Protein AF-A0A8F1SBH8-F1 (afdb_monomer_lite)

Organism: NCBI:txid2841263

Foldseek 3Di:
DDDDDDLCVFWPWDDKDKDKDCVCVVQQKIKIKIFTDTDGPDPDHDDDDDQKDWPDWDVPPRTMTIIMHHD

Radius of gyration: 14.37 Å; chains: 1; 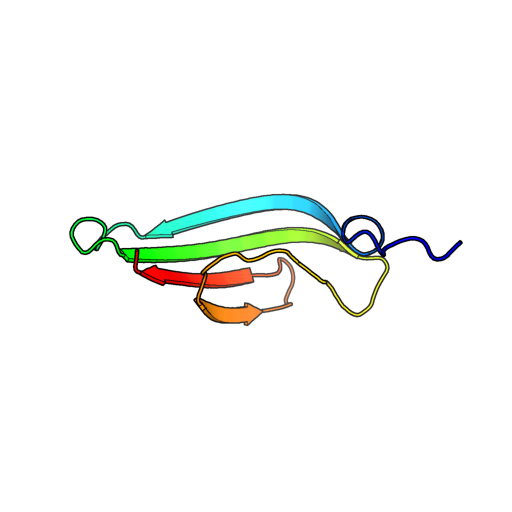bounding box: 28×34×41 Å

Sequence (71 aa):
MTKVPRLIDTFTPNHYKLTLDLTRAEEKEFSGTVIISGESTSEEISLHAKDLTIQSTNNRQPTSRRFSRRV

pLDDT: mean 88.47, std 11.48, range [47.44, 97.75]

Secondary structure (DSSP, 8-state):
--PPPPGGGTEEEEEEEEEEE-TTGGGTEEEEEEEEEEEESSSS-----SS-EEEEEE-SSSEEEEEEEE-

InterPro domains:
  IPR042097 Aminopeptidase N-like , N-terminal domain superfamliy [G3DSA:2.60.40.1730] (1-69)
  IPR042097 Aminopeptidase N-like , N-terminal domain superfamliy [SSF63737] (6-58)
  IPR045357 Aminopeptidase N-like , N-terminal domain [PF17900] (13-63)

Structure (mmCIF, N/CA/C/O backbone):
data_AF-A0A8F1SBH8-F1
#
_entry.id   AF-A0A8F1SBH8-F1
#
loop_
_atom_site.group_PDB
_atom_site.id
_atom_site.type_symbol
_atom_site.label_atom_id
_atom_site.label_alt_id
_atom_site.label_comp_id
_atom_site.label_asym_id
_atom_site.label_entity_id
_atom_site.label_seq_id
_atom_site.pdbx_PDB_ins_code
_atom_site.Cartn_x
_atom_site.Cartn_y
_atom_site.Cartn_z
_atom_site.occupancy
_atom_site.B_iso_or_equiv
_atom_site.auth_seq_id
_atom_site.auth_comp_id
_atom_site.auth_asym_id
_atom_site.auth_atom_id
_atom_site.pdbx_PDB_model_num
ATOM 1 N N . MET A 1 1 ? 1.469 -21.102 -22.237 1.00 47.44 1 MET A N 1
ATOM 2 C CA . MET A 1 1 ? 1.223 -20.966 -20.783 1.00 47.44 1 MET A CA 1
ATOM 3 C C . MET A 1 1 ? 1.092 -19.485 -20.467 1.00 47.44 1 MET A C 1
ATOM 5 O O . MET A 1 1 ? 2.043 -18.753 -20.698 1.00 47.44 1 MET A O 1
ATOM 9 N N . THR A 1 2 ? -0.069 -19.022 -20.010 1.00 64.88 2 THR A N 1
ATOM 10 C CA . THR A 1 2 ? -0.265 -17.631 -19.571 1.00 64.88 2 THR A CA 1
ATOM 11 C C . THR A 1 2 ? 0.180 -17.504 -18.117 1.00 64.88 2 THR A C 1
ATOM 13 O O . THR A 1 2 ? -0.411 -18.114 -17.227 1.00 64.88 2 THR A O 1
ATOM 16 N N . LYS A 1 3 ? 1.262 -16.761 -17.874 1.00 78.75 3 LYS A N 1
ATOM 17 C CA . LYS A 1 3 ? 1.759 -16.477 -16.524 1.00 78.75 3 LYS A CA 1
ATOM 18 C C . LYS A 1 3 ? 0.838 -15.442 -15.878 1.00 78.75 3 LYS A C 1
ATOM 20 O O . LYS A 1 3 ? 0.583 -14.403 -16.479 1.00 78.75 3 LYS A O 1
ATOM 25 N N . VAL A 1 4 ? 0.348 -15.720 -14.670 1.00 82.50 4 VAL A N 1
ATOM 26 C CA . VAL A 1 4 ? -0.398 -14.724 -13.887 1.00 82.50 4 VAL A CA 1
ATOM 27 C C . VAL A 1 4 ? 0.541 -13.540 -13.606 1.00 82.50 4 VAL A C 1
ATOM 29 O O . VAL A 1 4 ? 1.641 -13.773 -13.089 1.00 82.50 4 VAL A O 1
ATOM 32 N N . PRO A 1 5 ? 0.163 -12.296 -13.958 1.00 82.69 5 PRO A N 1
ATOM 33 C CA . PRO A 1 5 ? 0.996 -11.125 -13.714 1.00 82.69 5 PRO A CA 1
ATOM 34 C C . PRO A 1 5 ? 1.300 -10.982 -12.223 1.00 82.69 5 PRO A C 1
ATOM 36 O O . PRO A 1 5 ? 0.397 -11.051 -11.387 1.00 82.69 5 PRO A O 1
ATOM 39 N N . ARG A 1 6 ? 2.574 -10.788 -11.876 1.00 90.94 6 ARG A N 1
ATOM 40 C CA . ARG A 1 6 ? 2.985 -10.540 -10.491 1.00 90.94 6 ARG A CA 1
ATOM 41 C C . ARG A 1 6 ? 3.164 -9.044 -10.302 1.00 90.94 6 ARG A C 1
ATOM 43 O O . ARG A 1 6 ? 3.935 -8.432 -11.030 1.00 90.94 6 ARG A O 1
ATOM 50 N N . LEU A 1 7 ? 2.513 -8.474 -9.292 1.00 93.25 7 LEU A N 1
ATOM 51 C CA . LEU A 1 7 ? 2.574 -7.031 -9.025 1.00 93.25 7 LEU A CA 1
ATOM 52 C C . LEU A 1 7 ? 4.012 -6.535 -8.807 1.00 93.25 7 LEU A C 1
ATOM 54 O O . LEU A 1 7 ? 4.384 -5.473 -9.302 1.00 93.25 7 LEU A O 1
ATOM 58 N N . ILE A 1 8 ? 4.836 -7.357 -8.148 1.00 91.88 8 ILE A N 1
ATOM 59 C CA . ILE A 1 8 ? 6.250 -7.060 -7.883 1.00 91.88 8 ILE A CA 1
ATOM 60 C C . ILE A 1 8 ? 7.082 -6.858 -9.159 1.00 91.88 8 ILE A C 1
ATOM 62 O O . ILE A 1 8 ? 8.075 -6.145 -9.125 1.00 91.88 8 ILE A O 1
ATOM 66 N N . ASP A 1 9 ? 6.663 -7.435 -10.292 1.00 92.25 9 ASP A N 1
ATOM 67 C CA . ASP A 1 9 ? 7.368 -7.273 -11.569 1.00 92.25 9 ASP A CA 1
ATOM 68 C C . ASP A 1 9 ? 7.166 -5.854 -12.156 1.00 92.25 9 ASP A C 1
ATOM 70 O O . ASP A 1 9 ? 7.934 -5.433 -13.019 1.00 92.25 9 ASP A O 1
ATOM 74 N N . THR A 1 10 ? 6.150 -5.112 -11.687 1.00 92.38 10 THR A N 1
ATOM 75 C CA . THR A 1 10 ? 5.807 -3.751 -12.160 1.00 92.38 10 THR A CA 1
ATOM 76 C C . THR A 1 10 ? 6.202 -2.641 -11.190 1.00 92.38 10 THR A C 1
ATOM 78 O O . THR A 1 10 ? 6.491 -1.523 -11.610 1.00 92.38 10 THR A O 1
ATOM 81 N N . PHE A 1 11 ? 6.232 -2.941 -9.892 1.00 93.44 11 PHE A N 1
ATOM 82 C CA . PHE A 1 11 ? 6.618 -1.996 -8.854 1.00 93.44 11 PHE A CA 1
ATOM 83 C C . PHE A 1 11 ? 7.346 -2.729 -7.731 1.00 93.44 11 PHE A C 1
ATOM 85 O O . PHE A 1 11 ? 6.770 -3.596 -7.070 1.00 93.44 11 PHE A O 1
AT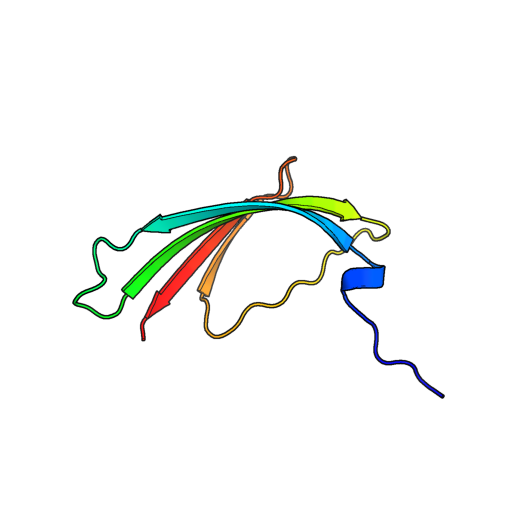OM 92 N N . THR A 1 12 ? 8.608 -2.365 -7.509 1.00 95.06 12 THR A N 1
ATOM 93 C CA . THR A 1 12 ? 9.451 -2.924 -6.450 1.00 95.06 12 THR A CA 1
ATOM 94 C C . THR A 1 12 ? 9.563 -1.917 -5.303 1.00 95.06 12 THR A C 1
ATOM 96 O O . THR A 1 12 ? 10.290 -0.926 -5.414 1.00 95.06 12 THR A O 1
ATOM 99 N N . PRO A 1 13 ? 8.838 -2.129 -4.193 1.00 94.44 13 PRO A N 1
ATOM 100 C CA . PRO A 1 13 ? 8.903 -1.250 -3.037 1.00 94.44 13 PRO A CA 1
ATOM 101 C C . PRO A 1 13 ? 10.239 -1.417 -2.303 1.00 94.44 13 PRO A C 1
ATOM 103 O O . PRO A 1 13 ? 10.720 -2.533 -2.122 1.00 94.44 13 PRO A O 1
ATOM 106 N N . ASN A 1 14 ? 10.807 -0.311 -1.825 1.00 94.56 14 ASN A N 1
ATOM 107 C CA . ASN A 1 14 ? 12.030 -0.305 -1.016 1.00 94.56 14 ASN A CA 1
ATOM 108 C C . ASN A 1 14 ? 11.799 0.185 0.422 1.00 94.56 14 ASN A C 1
ATOM 110 O O . ASN A 1 14 ? 12.526 -0.213 1.331 1.00 94.56 14 ASN A O 1
ATOM 114 N N . HIS A 1 15 ? 10.779 1.016 0.654 1.00 95.12 15 HIS A N 1
ATOM 115 C CA . HIS A 1 15 ? 10.498 1.585 1.965 1.00 95.12 15 HIS A CA 1
ATOM 116 C C . HIS A 1 15 ? 9.008 1.868 2.151 1.00 95.12 15 HIS A C 1
ATOM 118 O O . HIS A 1 15 ? 8.326 2.353 1.247 1.00 95.12 15 HIS A O 1
ATOM 124 N N . TYR A 1 16 ? 8.526 1.613 3.366 1.00 94.94 16 TYR A N 1
ATOM 125 C CA . TYR A 1 16 ? 7.157 1.877 3.782 1.00 94.94 16 TYR A CA 1
ATOM 126 C C . TYR A 1 16 ? 7.155 2.743 5.032 1.00 94.94 16 TYR A C 1
ATOM 128 O O . TYR A 1 16 ? 7.796 2.408 6.027 1.00 94.94 16 TYR A O 1
ATOM 136 N N . LYS A 1 17 ? 6.350 3.803 5.016 1.00 95.69 17 LYS A N 1
ATOM 137 C CA . LYS A 1 17 ? 5.970 4.533 6.223 1.00 95.69 17 LYS A CA 1
ATOM 138 C C . LYS A 1 17 ? 4.478 4.357 6.451 1.00 95.69 17 LYS A C 1
ATOM 140 O O . LYS A 1 17 ? 3.663 4.850 5.675 1.00 95.69 17 LYS A O 1
ATOM 145 N N . LEU A 1 18 ? 4.137 3.647 7.520 1.00 96.06 18 LEU A N 1
ATOM 146 C CA . LEU A 1 18 ? 2.764 3.409 7.944 1.00 96.06 18 LEU A CA 1
ATOM 147 C C . LEU A 1 18 ? 2.458 4.263 9.173 1.00 96.06 18 LEU A C 1
ATOM 149 O O . LEU A 1 18 ? 3.211 4.269 10.144 1.00 96.06 18 LEU A O 1
ATOM 153 N N . THR A 1 19 ? 1.344 4.978 9.136 1.00 97.12 19 THR A N 1
ATOM 154 C CA . THR A 1 19 ? 0.800 5.697 10.288 1.00 97.12 19 THR A CA 1
ATOM 155 C C . THR A 1 19 ? -0.632 5.245 10.490 1.00 97.12 19 THR A C 1
ATOM 157 O O . THR A 1 19 ? -1.421 5.281 9.547 1.00 97.12 19 THR A O 1
ATOM 160 N N . LEU A 1 20 ? -0.949 4.806 11.705 1.00 96.88 20 LEU A N 1
ATOM 161 C CA . LEU A 1 20 ? -2.275 4.347 12.095 1.00 96.88 20 LEU A CA 1
ATOM 162 C C . LEU A 1 20 ? -2.868 5.316 13.111 1.00 96.88 20 LEU A C 1
ATOM 164 O O . LEU A 1 20 ? -2.197 5.729 14.053 1.00 96.88 20 LEU A O 1
ATOM 168 N N . ASP A 1 21 ? -4.133 5.638 12.908 1.00 97.12 21 ASP A N 1
ATOM 169 C CA . ASP A 1 21 ? -4.993 6.311 13.861 1.00 97.12 21 ASP A CA 1
ATOM 170 C C . ASP A 1 21 ? -5.959 5.273 14.438 1.00 97.12 21 ASP A C 1
ATOM 172 O O . ASP A 1 21 ? -6.812 4.720 13.733 1.00 97.12 21 ASP A O 1
ATOM 176 N N . LEU A 1 22 ? -5.765 4.994 15.726 1.00 96.88 22 LEU A N 1
ATOM 177 C CA . LEU A 1 22 ? -6.516 4.017 16.510 1.00 96.88 22 LEU A CA 1
ATOM 178 C C . LEU A 1 22 ? -7.458 4.690 17.514 1.00 96.88 22 LEU A C 1
ATOM 180 O O . LEU A 1 22 ? -7.949 4.033 18.427 1.00 96.88 22 LEU A O 1
ATOM 184 N N . THR A 1 23 ? -7.734 5.987 17.356 1.00 97.19 23 THR A N 1
ATOM 185 C CA . THR A 1 23 ? -8.580 6.749 18.290 1.00 97.19 23 THR A CA 1
ATOM 186 C C . THR A 1 23 ? -9.982 6.140 18.433 1.00 97.19 23 THR A C 1
ATOM 188 O O . THR A 1 23 ? -10.605 6.277 19.478 1.00 97.19 23 THR A O 1
ATOM 191 N N . ARG A 1 24 ? -10.465 5.416 17.411 1.00 95.50 24 ARG A N 1
ATOM 192 C CA . ARG A 1 24 ? -11.775 4.734 17.389 1.00 95.50 24 ARG A CA 1
ATOM 193 C C . ARG A 1 24 ? -11.675 3.205 17.441 1.00 95.50 24 ARG A C 1
ATOM 195 O O . ARG A 1 24 ? -12.566 2.502 16.966 1.00 95.50 24 ARG A O 1
ATOM 202 N N . ALA A 1 25 ? -10.601 2.670 18.022 1.00 94.88 25 ALA A N 1
ATOM 203 C CA . ALA A 1 25 ? -10.392 1.225 18.096 1.00 94.88 25 ALA A CA 1
ATOM 204 C C . ALA A 1 25 ? -11.493 0.489 18.884 1.00 94.88 25 ALA A C 1
ATOM 206 O O . ALA A 1 25 ? -11.830 -0.640 18.531 1.00 94.88 25 ALA A O 1
ATOM 207 N N . GLU A 1 26 ? -12.094 1.121 19.900 1.00 96.44 26 GLU A N 1
ATOM 208 C CA . GLU A 1 26 ? -13.224 0.547 20.657 1.00 96.44 26 GLU A CA 1
ATOM 209 C C . GLU A 1 26 ? -14.468 0.333 19.781 1.00 96.44 26 GLU A C 1
ATOM 211 O O . GLU A 1 26 ? -15.193 -0.647 19.940 1.00 96.44 26 GLU A O 1
ATOM 216 N N . GLU A 1 27 ? -14.665 1.197 18.783 1.00 97.00 27 GLU A N 1
ATOM 217 C CA . GLU A 1 27 ? -15.714 1.077 17.766 1.00 97.00 27 GLU A CA 1
ATOM 218 C C . GLU A 1 27 ? -15.321 0.120 16.629 1.00 97.00 27 GLU A C 1
ATOM 220 O O . GLU A 1 27 ? -16.010 0.038 15.612 1.00 97.00 27 GLU A O 1
ATOM 225 N N . LYS A 1 28 ? -14.201 -0.600 16.790 1.00 94.94 28 LYS A N 1
ATOM 226 C CA . LYS A 1 28 ? -13.597 -1.477 15.782 1.00 94.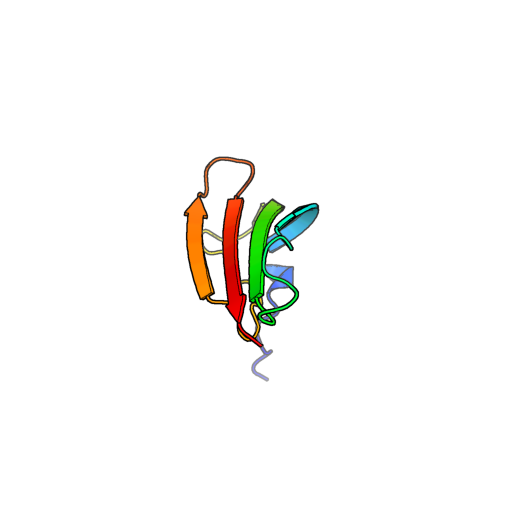94 28 LYS A CA 1
ATOM 227 C C . LYS A 1 28 ? -13.256 -0.745 14.484 1.00 94.94 28 LYS A C 1
ATOM 229 O O . LYS A 1 28 ? -13.282 -1.321 13.395 1.00 94.94 28 LYS A O 1
ATOM 234 N N . GLU A 1 29 ? -12.895 0.528 14.595 1.00 95.56 29 GLU A N 1
ATOM 235 C CA . GLU A 1 29 ? -12.474 1.351 13.472 1.00 95.56 29 GLU A CA 1
ATOM 236 C C . GLU A 1 29 ? -11.013 1.765 13.584 1.00 95.56 29 GLU A C 1
ATOM 238 O O . GLU A 1 29 ? -10.505 2.092 14.656 1.00 95.56 29 GLU A O 1
ATOM 243 N N . PHE A 1 30 ? -10.345 1.822 12.436 1.00 97.12 30 PHE A N 1
ATOM 244 C CA . PHE A 1 30 ? -9.060 2.493 12.315 1.00 97.12 30 PHE A CA 1
ATOM 245 C C . PHE A 1 30 ? -8.959 3.242 10.995 1.00 97.12 30 PHE A C 1
ATOM 247 O O . PHE A 1 30 ? -9.596 2.904 9.990 1.00 97.12 30 PHE A O 1
ATOM 254 N N . SER A 1 31 ? -8.109 4.259 10.991 1.00 97.75 31 SER A N 1
ATOM 255 C CA . SER A 1 31 ? -7.694 4.932 9.769 1.00 97.75 31 SER A CA 1
ATOM 256 C C . SER A 1 31 ? -6.184 5.067 9.726 1.00 97.75 31 SER A C 1
ATOM 258 O O . SER A 1 31 ? -5.484 4.720 10.675 1.00 97.75 31 SER A O 1
ATOM 260 N N . GLY A 1 32 ? -5.648 5.496 8.596 1.00 96.94 32 GLY A N 1
ATOM 261 C CA . GLY A 1 32 ? -4.216 5.654 8.484 1.00 96.94 32 GLY A CA 1
ATOM 262 C C . GLY A 1 32 ? -3.771 6.179 7.142 1.00 96.94 32 GLY A C 1
ATOM 263 O O . GLY A 1 32 ? -4.558 6.362 6.210 1.00 96.94 32 GLY A O 1
ATOM 264 N N . THR A 1 33 ? -2.469 6.394 7.066 1.00 96.88 33 THR A N 1
ATOM 265 C CA . THR A 1 33 ? -1.773 6.748 5.839 1.00 96.88 33 THR A CA 1
ATOM 266 C C . THR A 1 33 ? -0.631 5.768 5.644 1.00 96.88 33 THR A C 1
ATOM 268 O O . THR A 1 33 ? 0.132 5.498 6.573 1.00 96.88 33 THR A O 1
ATOM 271 N N . VAL A 1 34 ? -0.505 5.242 4.432 1.00 96.00 34 VAL A N 1
ATOM 272 C CA . VAL A 1 34 ? 0.671 4.493 3.998 1.00 96.00 34 VAL A CA 1
ATOM 273 C C . VAL A 1 34 ? 1.380 5.284 2.912 1.00 96.00 34 VAL A C 1
ATOM 275 O O . VAL A 1 34 ? 0.772 5.688 1.923 1.00 96.00 34 VAL A O 1
ATOM 278 N N . ILE A 1 35 ? 2.670 5.512 3.110 1.00 94.44 35 ILE A N 1
ATOM 279 C CA . ILE A 1 35 ? 3.568 6.070 2.109 1.00 94.44 35 ILE A CA 1
ATOM 280 C C . ILE A 1 35 ? 4.477 4.942 1.639 1.00 94.44 35 ILE A C 1
ATOM 282 O O . ILE A 1 35 ? 5.086 4.263 2.468 1.00 94.44 35 ILE A O 1
ATOM 286 N N . ILE A 1 36 ? 4.548 4.736 0.326 1.00 94.06 36 ILE A N 1
ATOM 287 C CA . ILE A 1 36 ? 5.331 3.664 -0.288 1.00 94.06 36 ILE A CA 1
ATOM 288 C C . ILE A 1 36 ? 6.336 4.292 -1.246 1.00 94.06 36 ILE A C 1
ATOM 290 O O . ILE A 1 36 ? 5.954 4.974 -2.196 1.00 94.06 36 ILE A O 1
ATOM 294 N N . SER A 1 37 ? 7.615 4.044 -0.991 1.00 93.56 37 SER A N 1
ATOM 295 C CA . SER A 1 37 ? 8.715 4.394 -1.887 1.00 93.56 37 SER A CA 1
ATOM 296 C C . SER A 1 37 ? 9.218 3.137 -2.584 1.00 93.56 37 SER A C 1
ATOM 298 O O . SER A 1 37 ? 9.220 2.047 -2.005 1.00 93.56 37 SER A O 1
ATOM 300 N N . GLY A 1 38 ? 9.638 3.281 -3.833 1.00 92.50 38 GLY A N 1
ATOM 301 C CA . GLY A 1 38 ? 10.097 2.170 -4.650 1.00 92.50 38 GLY A CA 1
ATOM 302 C C . GLY A 1 38 ? 10.390 2.598 -6.076 1.00 92.50 38 GLY A C 1
ATOM 303 O O . GLY A 1 38 ? 10.290 3.778 -6.419 1.00 92.50 38 GLY A O 1
ATOM 304 N N . GLU A 1 39 ? 10.726 1.611 -6.889 1.00 93.94 39 GLU A N 1
ATOM 305 C CA . GLU A 1 39 ? 10.984 1.762 -8.316 1.00 93.94 39 GLU A CA 1
ATOM 306 C C . GLU A 1 39 ? 9.817 1.168 -9.104 1.00 93.94 39 GLU A C 1
ATOM 308 O O . GLU A 1 39 ? 9.347 0.069 -8.800 1.00 93.94 39 GLU A O 1
ATOM 313 N N . SER A 1 40 ? 9.336 1.905 -10.105 1.00 92.12 40 SER A N 1
ATOM 314 C CA . SER A 1 40 ? 8.293 1.444 -11.021 1.00 92.12 40 SER A CA 1
ATOM 315 C C . SER A 1 40 ? 8.887 1.232 -12.403 1.00 92.12 40 SER A C 1
ATOM 317 O O . SER A 1 40 ? 9.633 2.077 -12.895 1.00 92.12 40 SER A O 1
ATOM 319 N N . THR A 1 41 ? 8.520 0.129 -13.041 1.00 91.69 41 THR A N 1
ATOM 320 C CA . THR A 1 41 ? 8.823 -0.158 -14.452 1.00 91.69 41 THR A CA 1
ATOM 321 C C . THR A 1 41 ? 7.608 0.084 -15.354 1.00 91.69 41 THR A C 1
ATOM 323 O O . THR A 1 41 ? 7.665 -0.170 -16.554 1.00 91.69 41 THR A O 1
ATOM 326 N N . SER A 1 42 ? 6.509 0.576 -14.773 1.00 87.81 42 SER A N 1
ATOM 327 C CA . SER A 1 42 ? 5.204 0.775 -15.404 1.00 87.81 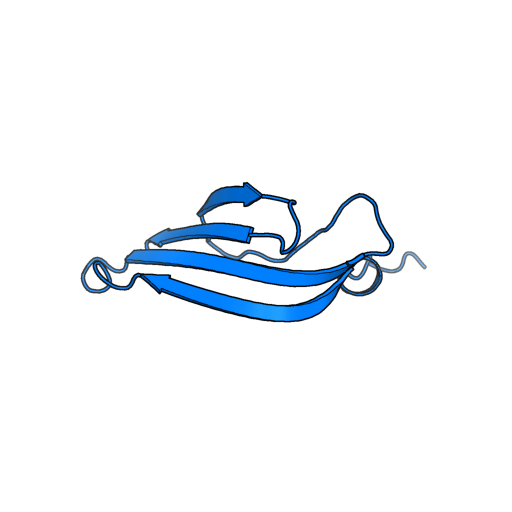42 SER A CA 1
ATOM 328 C C . SER A 1 42 ? 4.638 2.161 -15.074 1.00 87.81 42 SER A C 1
ATOM 330 O O . SER A 1 42 ? 4.946 2.739 -14.027 1.00 87.81 42 SER A O 1
ATOM 332 N N . GLU A 1 43 ? 3.787 2.685 -15.957 1.00 87.75 43 GLU A N 1
ATOM 333 C CA . GLU A 1 43 ? 3.012 3.914 -15.721 1.00 87.75 43 GLU A CA 1
ATOM 334 C C . GLU A 1 43 ? 1.902 3.702 -14.681 1.00 87.75 43 GLU A C 1
ATOM 336 O O . GLU A 1 43 ? 1.511 4.628 -13.970 1.00 87.75 43 GLU A O 1
ATOM 341 N N . GLU A 1 44 ? 1.438 2.459 -14.545 1.00 88.94 44 GLU A N 1
ATOM 342 C CA . GLU A 1 44 ? 0.450 2.049 -13.555 1.00 88.94 44 GLU A CA 1
ATOM 343 C C . GLU A 1 44 ? 1.079 1.180 -12.467 1.00 88.94 44 GLU A C 1
ATOM 345 O O . GLU A 1 44 ? 1.837 0.247 -12.749 1.00 88.94 44 GLU A O 1
ATOM 350 N N . ILE A 1 45 ? 0.701 1.453 -11.216 1.00 90.25 45 ILE A N 1
ATOM 351 C CA . ILE A 1 45 ? 1.103 0.671 -10.046 1.00 90.25 45 ILE A CA 1
ATOM 352 C C . ILE A 1 45 ? -0.129 -0.027 -9.481 1.00 90.25 45 ILE A C 1
ATOM 354 O O . ILE A 1 45 ? -1.067 0.612 -9.002 1.00 90.25 45 ILE A O 1
ATOM 358 N N . SER A 1 46 ? -0.093 -1.355 -9.478 1.00 91.75 46 SER A N 1
ATOM 359 C CA . SER A 1 46 ? -1.118 -2.192 -8.859 1.00 91.75 46 SER A CA 1
ATOM 360 C C . SER A 1 46 ? -0.658 -2.680 -7.484 1.00 91.75 46 SER A C 1
ATOM 362 O O . SER A 1 46 ? 0.450 -3.190 -7.333 1.00 91.75 46 SER A O 1
ATOM 364 N N . LEU A 1 47 ? -1.516 -2.537 -6.468 1.00 92.88 47 LEU A N 1
ATOM 365 C CA . LEU A 1 47 ? -1.227 -2.890 -5.073 1.00 92.88 47 LEU A CA 1
ATOM 366 C C . LEU A 1 47 ? -2.357 -3.723 -4.471 1.00 92.88 47 LEU A C 1
ATOM 368 O O . LEU A 1 47 ? -3.525 -3.551 -4.813 1.00 92.88 47 LEU A O 1
ATOM 372 N N . HIS A 1 48 ? -2.025 -4.554 -3.486 1.00 93.50 48 HIS A N 1
ATOM 373 C CA . HIS A 1 48 ? -3.035 -5.228 -2.677 1.00 93.50 48 HIS A CA 1
ATOM 374 C C . HIS A 1 48 ? -3.689 -4.269 -1.668 1.00 93.50 48 HIS A C 1
ATOM 376 O O . HIS A 1 48 ? -3.029 -3.429 -1.052 1.00 93.50 48 HIS A O 1
ATOM 382 N N . ALA A 1 49 ? -4.996 -4.426 -1.469 1.00 94.94 49 ALA A N 1
ATOM 383 C CA . ALA A 1 49 ? -5.764 -3.833 -0.379 1.00 94.94 49 ALA A CA 1
ATOM 384 C C . ALA A 1 49 ? -6.907 -4.793 -0.030 1.00 94.94 49 ALA A C 1
ATOM 386 O O . ALA A 1 49 ? -7.595 -5.269 -0.932 1.00 94.94 49 ALA A O 1
ATOM 387 N N . LYS A 1 50 ? -7.096 -5.104 1.256 1.00 95.06 50 LYS A N 1
ATOM 388 C CA . LYS A 1 50 ? -8.127 -6.046 1.707 1.00 95.06 50 LYS A CA 1
ATOM 389 C C . LYS A 1 50 ? -8.999 -5.414 2.783 1.00 95.06 50 LYS A C 1
ATOM 391 O O . LYS A 1 50 ? -8.503 -5.030 3.840 1.00 95.06 50 LYS A O 1
ATOM 396 N N . ASP A 1 51 ? -10.288 -5.318 2.476 1.00 94.94 51 ASP A N 1
ATOM 397 C CA . ASP A 1 51 ? -11.328 -4.667 3.278 1.00 94.94 51 ASP A CA 1
ATOM 398 C C . ASP A 1 51 ? -10.888 -3.291 3.825 1.00 94.94 51 ASP A C 1
ATOM 400 O O . ASP A 1 51 ? -11.093 -2.962 4.988 1.00 94.94 51 ASP A O 1
ATOM 404 N N . LEU A 1 52 ? -10.228 -2.492 2.977 1.00 95.50 52 LEU A N 1
ATOM 405 C CA . LEU A 1 52 ? -9.866 -1.101 3.251 1.00 95.50 52 LEU A CA 1
ATOM 406 C C . LEU A 1 52 ? -10.641 -0.184 2.305 1.00 95.50 52 LEU A C 1
ATOM 408 O O . LEU A 1 52 ? -10.629 -0.395 1.092 1.00 95.50 52 LEU A O 1
ATOM 412 N N . THR A 1 53 ? -11.225 0.882 2.839 1.00 96.06 53 THR A N 1
ATOM 413 C CA . THR A 1 53 ? -11.722 2.003 2.038 1.00 96.06 53 THR A CA 1
ATOM 414 C C . THR A 1 53 ? -10.565 2.954 1.770 1.00 96.06 53 THR A C 1
ATOM 416 O O . THR A 1 53 ? -9.969 3.487 2.707 1.00 96.06 53 THR A O 1
ATOM 419 N N . ILE A 1 54 ? -10.235 3.182 0.497 1.00 95.25 54 ILE A N 1
ATOM 420 C CA . ILE A 1 54 ? -9.191 4.134 0.099 1.00 95.25 54 ILE A CA 1
ATOM 421 C C . ILE A 1 54 ? -9.829 5.509 -0.060 1.00 95.25 54 ILE A C 1
ATOM 423 O O . ILE A 1 54 ? -10.661 5.711 -0.938 1.00 95.25 54 ILE A O 1
ATOM 427 N N . GLN A 1 55 ? -9.450 6.443 0.806 1.00 95.56 55 GLN A N 1
ATOM 428 C CA . GLN A 1 55 ? -10.038 7.782 0.846 1.00 95.56 55 GLN A CA 1
ATOM 429 C C . GLN A 1 55 ? -9.359 8.730 -0.141 1.00 95.56 55 GLN A C 1
ATOM 431 O O . GLN A 1 55 ? -10.006 9.588 -0.732 1.00 95.56 55 GLN A O 1
ATOM 436 N N . SER A 1 56 ? -8.044 8.595 -0.307 1.00 93.25 56 SER A N 1
ATOM 437 C CA . SER A 1 56 ? -7.279 9.402 -1.251 1.00 93.25 56 SER A CA 1
ATOM 438 C C . SER A 1 56 ? -5.958 8.737 -1.618 1.00 93.25 56 SER A C 1
ATOM 440 O O . SER A 1 56 ? -5.396 7.937 -0.862 1.00 93.25 56 SER A O 1
ATOM 442 N N . THR A 1 57 ? -5.455 9.095 -2.795 1.00 91.75 57 THR A N 1
ATOM 443 C CA . THR A 1 57 ? -4.149 8.681 -3.307 1.00 91.75 57 THR A CA 1
ATOM 444 C C . THR A 1 57 ? -3.409 9.898 -3.840 1.00 91.75 57 THR A C 1
ATOM 446 O O . THR A 1 57 ? -4.010 10.752 -4.489 1.00 91.75 57 THR A O 1
ATOM 449 N N . ASN A 1 58 ? -2.106 9.973 -3.601 1.00 85.44 58 ASN A N 1
ATOM 450 C CA . ASN A 1 58 ? -1.235 10.998 -4.156 1.00 85.44 58 ASN A CA 1
ATOM 451 C C . ASN A 1 58 ? 0.020 10.333 -4.729 1.00 85.44 58 ASN A C 1
ATOM 453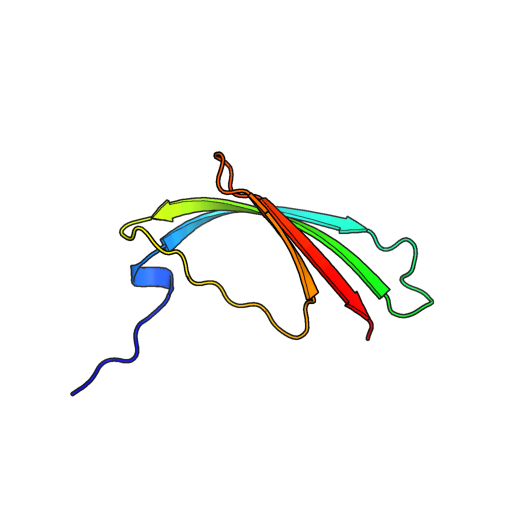 O O . ASN A 1 58 ? 0.638 9.513 -4.054 1.00 85.44 58 ASN A O 1
ATOM 457 N N . ASN A 1 59 ? 0.375 10.678 -5.966 1.00 70.50 59 ASN A N 1
ATOM 458 C CA . ASN A 1 59 ? 1.524 10.139 -6.695 1.00 70.50 59 ASN A CA 1
ATOM 459 C C . ASN A 1 59 ? 2.754 11.065 -6.684 1.00 70.50 59 ASN A C 1
ATOM 461 O O . ASN A 1 59 ? 3.758 10.744 -7.313 1.00 70.50 59 ASN A O 1
ATOM 465 N N . ARG A 1 60 ? 2.714 12.193 -5.966 1.00 59.62 60 ARG A N 1
ATOM 466 C CA . ARG A 1 60 ? 3.897 13.028 -5.745 1.00 59.62 60 ARG A CA 1
ATOM 467 C C . ARG A 1 60 ? 4.828 12.285 -4.810 1.00 59.62 60 ARG A C 1
ATOM 469 O O . ARG A 1 60 ? 4.423 11.887 -3.725 1.00 59.62 60 ARG A O 1
ATOM 476 N N . GLN A 1 61 ? 6.056 12.079 -5.258 1.00 54.78 61 GLN A N 1
ATOM 477 C CA . GLN A 1 61 ? 7.044 11.303 -4.532 1.00 54.78 61 GLN A CA 1
ATOM 478 C C . GLN A 1 61 ? 7.273 11.904 -3.128 1.00 54.78 61 GLN A C 1
ATOM 480 O O . GLN A 1 61 ? 7.563 13.100 -3.034 1.00 54.78 61 GLN A O 1
ATOM 485 N N . PRO A 1 62 ? 7.143 11.108 -2.046 1.00 56.22 62 PRO A N 1
ATOM 486 C CA . PRO A 1 62 ? 6.775 9.687 -2.020 1.00 56.22 62 PRO A CA 1
ATOM 487 C C . PRO A 1 62 ? 5.248 9.438 -2.075 1.00 56.22 62 PRO A C 1
ATOM 489 O O . PRO A 1 62 ? 4.469 10.127 -1.414 1.00 56.22 62 PRO A O 1
ATOM 492 N N . THR A 1 63 ? 4.820 8.413 -2.830 1.00 64.88 63 THR A N 1
ATOM 493 C CA . THR A 1 63 ? 3.401 8.075 -3.052 1.00 64.88 63 THR A CA 1
ATOM 494 C C . THR A 1 63 ? 2.687 7.797 -1.731 1.00 64.88 63 THR A C 1
ATOM 496 O O . THR A 1 63 ? 3.091 6.910 -0.982 1.00 64.88 63 THR A O 1
ATOM 499 N N . SER A 1 64 ? 1.603 8.524 -1.455 1.00 65.38 64 SER A N 1
ATOM 500 C CA . SER A 1 64 ? 0.843 8.460 -0.201 1.00 65.38 64 SER A CA 1
ATOM 501 C C . SER A 1 64 ? -0.591 7.998 -0.448 1.00 65.38 64 SER A C 1
ATOM 503 O O . SER A 1 64 ? -1.246 8.447 -1.390 1.00 65.38 64 SER A O 1
ATOM 505 N N . ARG A 1 65 ? -1.104 7.101 0.397 1.00 76.75 65 ARG A N 1
ATOM 506 C CA . ARG A 1 65 ? -2.485 6.602 0.357 1.00 76.75 65 ARG A CA 1
ATOM 507 C C . ARG A 1 65 ? -3.113 6.709 1.737 1.00 76.75 65 ARG A C 1
ATOM 509 O O . ARG A 1 65 ? -2.583 6.141 2.691 1.00 76.75 65 ARG A O 1
ATOM 516 N N . ARG A 1 66 ? -4.266 7.373 1.832 1.00 82.12 66 ARG A N 1
ATOM 517 C CA . ARG A 1 66 ? -5.079 7.416 3.054 1.00 82.12 66 ARG A CA 1
ATOM 518 C C . ARG A 1 66 ? -6.162 6.348 2.995 1.00 82.12 66 ARG A C 1
ATOM 520 O O . ARG A 1 66 ? -6.816 6.185 1.962 1.00 82.12 66 ARG A O 1
ATOM 527 N N . PHE A 1 67 ? -6.366 5.634 4.093 1.00 87.25 67 PHE A N 1
ATOM 528 C CA . PHE A 1 67 ? -7.341 4.554 4.173 1.00 87.25 67 PHE A CA 1
ATOM 529 C C . PHE A 1 67 ? -8.071 4.526 5.516 1.00 87.25 67 PHE A C 1
ATOM 531 O O . PHE A 1 67 ? -7.604 5.080 6.511 1.00 87.25 67 PHE A O 1
ATOM 538 N N . SER A 1 68 ? -9.211 3.842 5.540 1.00 79.06 68 SER A N 1
ATOM 539 C CA . SER A 1 68 ? -9.937 3.495 6.760 1.00 79.06 68 SER A CA 1
ATOM 540 C C . SER A 1 68 ? -10.589 2.119 6.649 1.00 79.06 68 SER A C 1
ATOM 542 O O . SER A 1 68 ? -10.860 1.638 5.548 1.00 79.06 68 SER A O 1
ATOM 544 N N . ARG A 1 69 ? -10.851 1.480 7.790 1.00 84.00 69 ARG A N 1
ATOM 545 C CA . ARG A 1 69 ? -11.586 0.214 7.891 1.00 84.00 69 ARG A CA 1
ATOM 546 C C . ARG A 1 69 ? -12.444 0.211 9.150 1.00 84.00 69 ARG A C 1
ATOM 548 O O . ARG A 1 69 ? -11.999 0.660 10.201 1.00 84.00 69 ARG A O 1
ATOM 555 N N . ARG A 1 70 ? -13.650 -0.337 9.016 1.00 81.12 70 ARG A N 1
ATOM 556 C CA . ARG A 1 70 ? -14.546 -0.713 10.114 1.00 81.12 70 ARG A CA 1
ATOM 557 C C . ARG A 1 70 ? -14.625 -2.240 10.132 1.00 81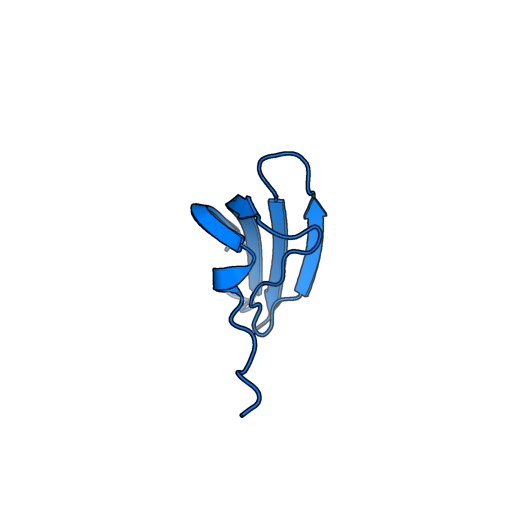.12 70 ARG A C 1
ATOM 559 O O . ARG A 1 70 ? -14.793 -2.832 9.064 1.00 81.12 70 ARG A O 1
ATOM 566 N N . VAL A 1 71 ? -14.418 -2.857 11.293 1.00 76.56 71 VAL A N 1
ATOM 567 C CA . VAL A 1 71 ? -14.390 -4.318 11.501 1.00 76.56 71 VAL A CA 1
ATOM 568 C C . VAL A 1 71 ? -15.649 -4.792 12.212 1.00 76.56 71 VAL A C 1
ATOM 570 O O . VAL A 1 71 ? -16.094 -4.114 13.162 1.00 76.56 71 VAL A O 1
#